Protein AF-A0A4R6WWB9-F1 (afdb_monomer_lite)

Sequence (91 aa):
MDEKARPKFKKCRGTGKVSFPNKLEAHWTMLKHKWSALVRNKIDGRRVKHRQGKQAQRRVYYCKVCKGYHLTKWTKQNFNNYTRYRDEERF

Structure (mmCIF, N/CA/C/O backbone):
data_AF-A0A4R6WWB9-F1
#
_entry.id   AF-A0A4R6WWB9-F1
#
loop_
_atom_site.group_PDB
_atom_site.id
_atom_site.type_symbol
_atom_site.label_atom_id
_atom_site.label_alt_id
_atom_site.label_comp_id
_atom_site.label_asym_id
_atom_site.label_entity_id
_atom_site.label_seq_id
_atom_site.pdbx_PDB_ins_code
_atom_site.Cartn_x
_atom_site.Cartn_y
_atom_site.Cartn_z
_atom_site.occupancy
_atom_site.B_iso_or_equiv
_atom_site.auth_seq_id
_atom_site.auth_comp_id
_atom_site.auth_asym_id
_atom_site.auth_atom_id
_atom_site.pdbx_PDB_model_num
ATOM 1 N N . MET A 1 1 ? 27.759 -1.608 20.296 1.00 37.44 1 MET A N 1
ATOM 2 C CA . MET A 1 1 ? 27.404 -1.835 18.878 1.00 37.44 1 MET A CA 1
ATOM 3 C C . MET A 1 1 ? 26.073 -2.565 18.873 1.00 37.44 1 MET A C 1
ATOM 5 O O . MET A 1 1 ? 26.059 -3.787 18.907 1.00 37.44 1 MET A O 1
ATOM 9 N N . ASP A 1 2 ? 24.968 -1.825 18.956 1.00 40.75 2 ASP A N 1
ATOM 10 C CA . ASP A 1 2 ? 23.633 -2.412 19.069 1.00 40.75 2 ASP A CA 1
ATOM 11 C C . ASP A 1 2 ? 23.285 -3.201 17.809 1.00 40.75 2 ASP A C 1
ATOM 13 O O . ASP A 1 2 ? 23.077 -2.647 16.723 1.00 40.75 2 ASP A O 1
ATOM 17 N N . GLU A 1 3 ? 23.230 -4.518 17.969 1.00 47.34 3 GLU A N 1
ATOM 18 C CA . GLU A 1 3 ? 22.674 -5.455 17.012 1.00 47.34 3 GLU A CA 1
ATOM 19 C C . GLU A 1 3 ? 21.185 -5.122 16.851 1.00 47.34 3 GLU A C 1
ATOM 21 O O . GLU A 1 3 ? 20.322 -5.612 17.576 1.00 47.34 3 GLU A O 1
ATOM 26 N N . LYS A 1 4 ? 20.872 -4.189 15.940 1.00 46.06 4 LYS A N 1
ATOM 27 C CA . LYS A 1 4 ? 19.498 -3.805 15.597 1.00 46.06 4 LYS A CA 1
ATOM 28 C C . LYS A 1 4 ? 18.765 -5.047 15.101 1.00 46.06 4 LYS A C 1
ATOM 30 O O . LYS A 1 4 ? 18.818 -5.376 13.913 1.00 46.06 4 LYS A O 1
ATOM 35 N N . ALA A 1 5 ? 18.079 -5.726 16.018 1.00 47.94 5 ALA A N 1
ATOM 36 C CA . ALA A 1 5 ? 17.208 -6.848 15.738 1.00 47.94 5 ALA A CA 1
ATOM 37 C C . ALA A 1 5 ? 16.260 -6.438 14.609 1.00 47.94 5 ALA A C 1
ATOM 39 O O . ALA A 1 5 ? 15.390 -5.581 14.779 1.00 47.94 5 ALA A O 1
ATOM 40 N N . ARG A 1 6 ? 16.456 -7.010 13.414 1.00 52.19 6 ARG A N 1
ATOM 41 C CA . ARG A 1 6 ? 15.527 -6.797 12.303 1.00 52.19 6 ARG A CA 1
ATOM 42 C C . ARG A 1 6 ? 14.143 -7.197 12.815 1.00 52.19 6 ARG A C 1
ATOM 44 O O . ARG A 1 6 ? 14.016 -8.330 13.285 1.00 52.19 6 ARG A O 1
ATOM 51 N N . PRO A 1 7 ? 13.116 -6.331 12.746 1.00 53.91 7 PRO A N 1
ATOM 52 C CA . PRO A 1 7 ? 11.789 -6.703 13.207 1.00 53.91 7 PRO A CA 1
ATOM 53 C C . PRO A 1 7 ? 11.371 -7.977 12.470 1.00 53.91 7 PRO A C 1
ATOM 55 O O . PRO A 1 7 ? 11.263 -8.000 11.241 1.00 53.91 7 PRO A O 1
ATOM 58 N N . LYS A 1 8 ? 11.225 -9.078 13.218 1.00 62.16 8 LYS A N 1
ATOM 59 C CA . LYS A 1 8 ? 10.863 -10.384 12.664 1.00 62.16 8 LYS A CA 1
ATOM 60 C C . LYS A 1 8 ? 9.429 -10.269 12.172 1.00 62.16 8 LYS A C 1
ATOM 62 O O . LYS A 1 8 ? 8.486 -10.361 12.954 1.00 62.16 8 LYS A O 1
ATOM 67 N N . PHE A 1 9 ? 9.279 -10.000 10.879 1.00 66.06 9 PHE A N 1
ATOM 68 C CA . PHE A 1 9 ? 7.992 -9.871 10.216 1.00 66.06 9 PHE A CA 1
ATOM 69 C C . PHE A 1 9 ? 7.098 -11.073 10.557 1.00 66.06 9 PHE A C 1
ATOM 71 O O . PHE A 1 9 ? 7.360 -12.200 10.130 1.00 66.06 9 PHE A O 1
ATOM 78 N N . LYS A 1 10 ? 6.049 -10.848 11.355 1.00 79.94 10 LYS A N 1
ATOM 79 C CA . LYS A 1 10 ? 5.112 -11.904 11.756 1.00 79.94 10 LYS A CA 1
ATOM 80 C C . LYS A 1 10 ? 4.148 -12.173 10.603 1.00 79.94 10 LYS A C 1
ATOM 82 O O . LYS A 1 10 ? 3.655 -11.242 9.967 1.00 79.94 10 LYS A O 1
ATOM 87 N N . LYS A 1 11 ? 3.859 -13.442 10.311 1.00 86.56 11 LYS A N 1
ATOM 88 C CA . LYS A 1 11 ? 2.782 -13.784 9.371 1.00 86.56 11 LYS A CA 1
ATOM 89 C C . LYS A 1 11 ? 1.435 -13.578 10.062 1.00 86.56 11 LYS A C 1
ATOM 91 O O . LYS A 1 11 ? 1.242 -13.999 11.199 1.00 86.56 11 LYS A O 1
ATOM 96 N N . CYS A 1 12 ? 0.498 -12.938 9.376 1.00 87.69 12 CYS A N 1
ATOM 97 C CA . CYS A 1 12 ? -0.879 -12.830 9.830 1.00 87.69 12 CYS A CA 1
ATOM 98 C C . CYS A 1 12 ? -1.543 -14.209 9.787 1.00 87.69 12 CYS A C 1
ATOM 100 O O . CYS A 1 12 ? -1.574 -14.832 8.727 1.00 87.69 12 CYS A O 1
ATOM 102 N N . ARG A 1 13 ? -2.124 -14.657 10.907 1.00 84.31 13 ARG A N 1
ATOM 103 C CA . ARG A 1 13 ? -2.859 -15.931 10.979 1.00 84.31 13 ARG A CA 1
ATOM 104 C C . ARG A 1 13 ? -4.058 -15.983 10.028 1.00 84.31 13 ARG A C 1
ATOM 106 O O . ARG A 1 13 ? -4.262 -17.000 9.387 1.00 84.31 13 ARG A O 1
ATOM 113 N N . GLY A 1 14 ? -4.799 -14.881 9.882 1.00 84.12 14 GLY A N 1
ATOM 114 C CA . GLY A 1 14 ? -6.003 -14.853 9.042 1.00 84.12 14 GLY A CA 1
ATOM 115 C C . GLY A 1 14 ? -5.728 -14.802 7.538 1.00 84.12 14 GLY A C 1
ATOM 116 O O . GLY A 1 14 ? -6.476 -15.366 6.754 1.00 84.12 14 GLY A O 1
ATOM 117 N N . THR A 1 15 ? -4.659 -14.124 7.106 1.00 83.06 15 THR A N 1
ATOM 118 C CA . THR A 1 15 ? -4.383 -13.940 5.665 1.00 83.06 15 THR A CA 1
ATOM 119 C C . THR A 1 15 ? -3.153 -14.691 5.160 1.00 83.06 15 THR A C 1
ATOM 121 O O . THR A 1 15 ? -2.905 -14.681 3.955 1.00 83.06 15 THR A O 1
ATOM 124 N N . GLY A 1 16 ? -2.332 -15.255 6.051 1.00 85.25 16 GLY A N 1
ATOM 125 C CA . GLY A 1 16 ? -1.031 -15.861 5.739 1.00 85.25 16 GLY A CA 1
ATOM 126 C C . GLY A 1 16 ? 0.040 -14.871 5.253 1.00 85.25 16 GLY A C 1
ATOM 127 O O . GLY A 1 16 ? 1.176 -15.265 4.980 1.00 85.25 16 GLY A O 1
ATOM 128 N N . LYS A 1 17 ? -0.302 -13.582 5.120 1.00 86.38 17 LYS A N 1
ATOM 129 C CA . LYS A 1 17 ? 0.577 -12.540 4.577 1.00 86.38 17 LYS A CA 1
ATOM 130 C C . LYS A 1 17 ? 1.537 -12.016 5.636 1.00 86.38 17 LYS A C 1
ATOM 132 O O . LYS A 1 17 ? 1.268 -12.093 6.831 1.00 86.38 17 LYS A O 1
ATOM 137 N N . VAL A 1 18 ? 2.647 -11.443 5.181 1.00 88.00 18 VAL A N 1
ATOM 138 C CA . VAL A 1 18 ? 3.562 -10.700 6.050 1.00 88.00 18 VAL A CA 1
ATOM 139 C C . VAL 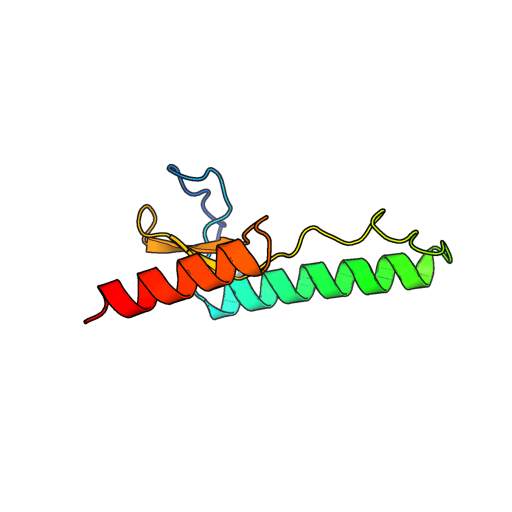A 1 18 ? 2.836 -9.489 6.637 1.00 88.00 18 VAL A C 1
ATOM 141 O O . VAL A 1 18 ? 2.325 -8.663 5.879 1.00 88.00 18 VAL A O 1
ATOM 144 N N . SER A 1 19 ? 2.807 -9.414 7.969 1.00 89.12 19 SER A N 1
ATOM 145 C CA . SER A 1 19 ? 2.256 -8.309 8.746 1.00 89.12 19 SER A CA 1
ATOM 146 C C . SER A 1 19 ? 3.344 -7.303 9.077 1.00 89.12 19 SER A C 1
ATOM 148 O O . SER A 1 19 ? 4.319 -7.625 9.758 1.00 89.12 19 SER A O 1
ATOM 150 N N . PHE A 1 20 ? 3.150 -6.077 8.605 1.00 89.69 20 PHE A N 1
ATOM 151 C CA . PHE A 1 20 ? 3.957 -4.920 8.957 1.00 89.69 20 PHE A CA 1
ATOM 152 C C . PHE A 1 20 ? 3.280 -4.180 10.118 1.00 89.69 20 PHE A C 1
ATOM 154 O O . PHE A 1 20 ? 2.066 -3.961 10.054 1.00 89.69 20 PHE A O 1
ATOM 161 N N . PRO A 1 21 ? 4.019 -3.789 11.168 1.00 85.94 21 PRO A N 1
ATOM 162 C CA . PRO A 1 21 ? 3.455 -3.026 12.280 1.00 85.94 21 PRO A CA 1
ATOM 163 C C . PRO A 1 21 ? 3.008 -1.630 11.826 1.00 85.94 21 PRO A C 1
ATOM 165 O O . PRO A 1 21 ? 1.931 -1.169 12.188 1.00 85.94 21 PRO A O 1
ATOM 168 N N . ASN A 1 22 ? 3.794 -0.997 10.950 1.00 87.75 22 ASN A N 1
ATOM 169 C CA . ASN A 1 22 ? 3.591 0.381 10.524 1.00 87.75 22 ASN A CA 1
ATOM 170 C C . ASN A 1 22 ? 3.234 0.480 9.037 1.00 87.75 22 ASN A C 1
ATOM 172 O O . ASN A 1 22 ? 3.774 -0.242 8.192 1.00 87.75 22 ASN A O 1
ATOM 176 N N . LYS A 1 23 ? 2.381 1.455 8.690 1.00 88.25 23 LYS A N 1
ATOM 177 C CA . LYS A 1 23 ? 2.035 1.758 7.289 1.00 88.25 23 LYS A CA 1
ATOM 178 C C . LYS A 1 23 ? 3.279 2.137 6.483 1.00 88.25 23 LYS A C 1
ATOM 180 O O . LYS A 1 23 ? 3.421 1.710 5.339 1.00 88.25 23 LYS A O 1
ATOM 185 N N . LEU A 1 24 ? 4.185 2.905 7.092 1.00 88.94 24 LEU A N 1
ATOM 186 C CA . LEU A 1 24 ? 5.416 3.375 6.458 1.00 88.94 24 LEU A CA 1
ATOM 187 C C . LEU A 1 24 ? 6.314 2.200 6.038 1.00 88.94 24 LEU A C 1
ATOM 189 O O . LEU A 1 24 ? 6.730 2.135 4.886 1.00 88.94 24 LEU A O 1
ATOM 193 N N . GLU A 1 25 ? 6.540 1.223 6.920 1.00 86.94 25 GLU A N 1
ATOM 194 C CA . GLU A 1 25 ? 7.347 0.028 6.617 1.00 86.94 25 GLU A CA 1
ATOM 195 C C . GLU A 1 25 ? 6.746 -0.822 5.492 1.00 86.94 25 GLU A C 1
ATOM 197 O O . GLU A 1 25 ? 7.461 -1.305 4.605 1.00 86.94 25 GLU A O 1
ATOM 202 N N . ALA A 1 26 ? 5.418 -0.969 5.482 1.00 89.19 26 ALA A N 1
ATOM 203 C CA . ALA A 1 26 ? 4.720 -1.654 4.402 1.00 89.19 26 ALA A CA 1
ATOM 204 C C . ALA A 1 26 ? 4.910 -0.920 3.062 1.00 89.19 26 ALA A C 1
ATOM 206 O O . ALA A 1 26 ? 5.153 -1.555 2.032 1.00 89.19 26 ALA A O 1
ATOM 207 N N . HIS A 1 27 ? 4.854 0.417 3.072 1.00 89.44 27 HIS A N 1
ATOM 208 C CA . HIS A 1 27 ? 5.097 1.253 1.894 1.00 89.44 27 HIS A CA 1
ATOM 209 C C . HIS A 1 27 ? 6.546 1.172 1.404 1.00 89.44 27 HIS A C 1
ATOM 211 O O . HIS A 1 27 ? 6.763 1.009 0.203 1.00 89.44 27 HIS A O 1
ATOM 217 N N . TRP A 1 28 ? 7.531 1.210 2.302 1.00 89.25 28 TRP A N 1
ATOM 218 C CA . TRP A 1 28 ? 8.940 1.011 1.952 1.00 89.25 28 TRP A CA 1
ATOM 219 C C . TRP A 1 28 ? 9.175 -0.354 1.313 1.00 89.25 28 TRP A C 1
ATOM 221 O O . TRP A 1 28 ? 9.833 -0.458 0.278 1.00 89.25 28 TRP A O 1
ATOM 231 N N . THR A 1 29 ? 8.569 -1.403 1.866 1.00 88.06 29 THR A N 1
ATOM 232 C CA . THR A 1 29 ? 8.680 -2.756 1.309 1.00 88.06 29 THR A CA 1
ATOM 233 C C . THR A 1 29 ? 8.015 -2.860 -0.065 1.00 88.06 29 THR A C 1
ATOM 235 O O . THR A 1 29 ? 8.579 -3.447 -0.992 1.00 88.06 29 THR A O 1
ATOM 238 N N . MET A 1 30 ? 6.847 -2.235 -0.242 1.00 88.19 30 MET A N 1
ATOM 239 C CA . MET A 1 30 ? 6.201 -2.095 -1.551 1.00 88.19 30 MET A CA 1
ATOM 240 C C . MET A 1 30 ? 7.124 -1.393 -2.556 1.00 88.19 30 MET A C 1
ATOM 242 O O . MET A 1 30 ? 7.262 -1.864 -3.686 1.00 88.19 30 MET A O 1
ATOM 246 N N . LEU A 1 31 ? 7.752 -0.282 -2.159 1.00 86.50 31 LEU A N 1
ATOM 247 C CA . LEU A 1 31 ? 8.648 0.491 -3.013 1.00 86.50 31 LEU A CA 1
ATOM 248 C C . LEU A 1 31 ? 9.878 -0.338 -3.396 1.00 86.50 31 LEU A C 1
ATOM 250 O O . LEU A 1 31 ? 10.153 -0.489 -4.582 1.00 86.50 31 LEU A O 1
ATOM 254 N N . LYS A 1 32 ? 10.528 -0.992 -2.429 1.00 85.94 32 LYS A N 1
ATOM 255 C CA . LYS A 1 32 ? 11.660 -1.902 -2.661 1.00 85.94 32 LYS A CA 1
ATOM 256 C C . LYS A 1 32 ? 11.329 -2.992 -3.683 1.00 85.94 32 LYS A C 1
ATOM 258 O O . LYS A 1 32 ? 12.140 -3.273 -4.561 1.00 85.94 32 LYS A O 1
ATOM 263 N N . HIS A 1 33 ? 10.133 -3.582 -3.615 1.00 81.31 33 HIS A N 1
ATOM 264 C CA . HIS A 1 33 ? 9.684 -4.575 -4.597 1.00 81.31 33 HIS A CA 1
ATOM 265 C C . HIS A 1 33 ? 9.478 -4.003 -6.004 1.00 81.31 33 HIS A C 1
ATOM 267 O O . HIS A 1 33 ? 9.767 -4.692 -6.982 1.00 81.31 33 HIS A O 1
ATOM 273 N N . LYS A 1 34 ? 8.981 -2.764 -6.118 1.00 79.81 34 LYS A N 1
ATOM 274 C CA . LYS A 1 34 ? 8.854 -2.075 -7.410 1.00 79.81 34 LYS A CA 1
ATOM 275 C C . LYS A 1 34 ? 10.227 -1.745 -7.993 1.00 79.8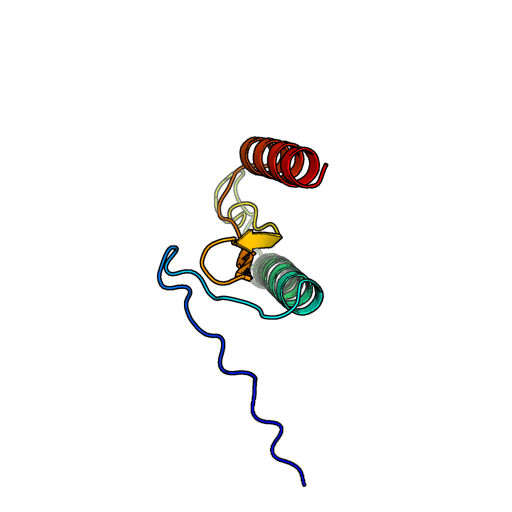1 34 LYS A C 1
ATOM 277 O O . LYS A 1 34 ? 10.456 -1.989 -9.171 1.00 79.81 34 LYS A O 1
ATOM 282 N N . TRP A 1 35 ? 11.140 -1.247 -7.164 1.00 79.50 35 TRP A N 1
ATOM 283 C CA . TRP A 1 35 ? 12.493 -0.871 -7.573 1.00 79.50 35 TRP A CA 1
ATOM 284 C C . TRP A 1 35 ? 13.313 -2.081 -8.014 1.00 79.50 35 TRP A C 1
ATOM 286 O O . TRP A 1 35 ? 13.917 -2.045 -9.080 1.00 79.50 35 TRP A O 1
ATOM 296 N N . SER A 1 36 ? 13.271 -3.191 -7.271 1.00 74.50 36 SER A N 1
ATOM 297 C CA . SER A 1 36 ? 13.983 -4.408 -7.679 1.00 74.50 36 SER A CA 1
ATOM 298 C C . SER A 1 36 ? 13.458 -4.989 -8.994 1.00 74.50 36 SER A C 1
ATOM 300 O O . SER A 1 36 ? 14.238 -5.519 -9.781 1.00 74.50 36 SER A O 1
ATOM 302 N N . ALA A 1 37 ? 12.156 -4.855 -9.266 1.00 68.94 37 ALA A N 1
ATOM 303 C CA . ALA A 1 37 ? 11.583 -5.232 -10.554 1.00 68.94 37 ALA A CA 1
ATOM 304 C C . ALA A 1 37 ? 12.089 -4.328 -11.691 1.00 68.94 37 ALA A C 1
ATOM 306 O O . ALA A 1 37 ? 12.450 -4.836 -12.747 1.00 68.94 37 ALA A O 1
ATOM 307 N N . LEU A 1 38 ? 12.160 -3.010 -11.474 1.00 69.81 38 LEU A N 1
ATOM 308 C CA . LEU A 1 38 ? 12.691 -2.063 -12.463 1.00 69.81 38 LEU A CA 1
ATOM 309 C C . LEU A 1 38 ? 14.163 -2.340 -12.791 1.00 69.81 38 LEU A C 1
ATOM 311 O O . LEU A 1 38 ? 14.527 -2.369 -13.963 1.00 69.81 38 LEU A O 1
ATOM 315 N N . VAL A 1 39 ? 14.988 -2.590 -11.770 1.00 72.25 39 VAL A N 1
ATOM 316 C CA . VAL A 1 39 ? 16.423 -2.866 -11.940 1.00 72.25 39 VAL A CA 1
ATOM 317 C C . VAL A 1 39 ? 16.652 -4.166 -12.715 1.00 72.25 39 VAL A C 1
ATOM 319 O O . VAL A 1 39 ? 17.394 -4.153 -13.692 1.00 72.25 39 VAL A O 1
ATOM 322 N N . ARG A 1 40 ? 15.971 -5.265 -12.356 1.00 66.31 40 ARG A N 1
ATOM 323 C CA . ARG A 1 40 ? 16.088 -6.545 -13.086 1.00 66.31 40 ARG A CA 1
ATOM 324 C C . ARG A 1 40 ? 15.706 -6.409 -14.559 1.00 66.31 40 ARG A C 1
ATOM 326 O O . ARG A 1 40 ? 16.424 -6.888 -15.425 1.00 66.31 40 ARG A O 1
ATOM 333 N N . ASN A 1 41 ? 14.630 -5.676 -14.845 1.00 64.94 41 ASN A N 1
ATOM 334 C CA . ASN A 1 41 ? 14.195 -5.439 -16.222 1.00 64.94 41 ASN A CA 1
ATOM 335 C C . ASN A 1 41 ? 15.214 -4.626 -17.042 1.00 64.94 41 ASN A C 1
ATOM 337 O O . ASN A 1 41 ? 15.267 -4.788 -18.256 1.00 64.94 41 ASN A O 1
ATOM 341 N N . LYS A 1 42 ? 15.999 -3.749 -16.399 1.00 64.81 42 LYS A N 1
ATOM 342 C CA . LYS A 1 42 ? 17.032 -2.941 -17.065 1.00 64.81 42 LYS A CA 1
ATOM 343 C C . LYS A 1 42 ? 18.316 -3.739 -17.326 1.00 64.81 42 LYS A C 1
ATOM 345 O O . LYS A 1 42 ? 18.935 -3.528 -18.360 1.00 64.81 42 LYS A O 1
ATOM 350 N N . ILE A 1 43 ? 18.700 -4.630 -16.409 1.00 68.31 43 ILE A N 1
ATOM 351 C CA . ILE A 1 43 ? 19.946 -5.412 -16.498 1.00 68.31 43 ILE A CA 1
ATOM 352 C C . ILE A 1 43 ? 19.822 -6.557 -17.509 1.00 68.31 43 ILE A C 1
ATOM 354 O O . ILE A 1 43 ? 20.708 -6.730 -18.335 1.00 68.31 43 ILE A O 1
ATOM 358 N N . ASP A 1 44 ? 18.715 -7.304 -17.496 1.00 67.06 44 ASP A N 1
ATOM 359 C CA . ASP A 1 44 ? 18.580 -8.499 -18.342 1.00 67.06 44 ASP A CA 1
ATOM 360 C C . ASP A 1 44 ? 18.290 -8.172 -19.822 1.00 67.06 44 ASP A C 1
ATOM 362 O O . ASP A 1 44 ? 18.197 -9.083 -20.643 1.00 67.06 44 ASP A O 1
ATOM 366 N N . GLY A 1 45 ? 18.057 -6.898 -20.178 1.00 64.31 45 GLY A N 1
ATOM 367 C CA . GLY A 1 45 ? 17.736 -6.445 -21.545 1.00 64.31 45 GLY A CA 1
ATOM 368 C C . GLY A 1 45 ? 16.438 -7.020 -22.139 1.00 64.31 45 GLY A C 1
ATOM 369 O O . GLY A 1 45 ? 16.032 -6.665 -23.246 1.00 64.31 45 GLY A O 1
ATOM 370 N N . ARG A 1 46 ? 15.750 -7.910 -21.415 1.00 63.94 46 ARG A N 1
ATOM 371 C CA . ARG A 1 46 ? 14.540 -8.593 -21.870 1.00 63.94 46 ARG A CA 1
ATOM 372 C C . ARG A 1 46 ? 13.380 -7.605 -21.926 1.00 63.94 46 ARG A C 1
ATOM 374 O O . ARG A 1 46 ? 12.927 -7.090 -20.903 1.00 63.94 46 ARG A O 1
ATOM 381 N N . ARG A 1 47 ? 12.829 -7.398 -23.126 1.00 59.91 47 ARG A N 1
ATOM 382 C CA . ARG A 1 47 ? 11.564 -6.678 -23.319 1.00 59.91 47 ARG A CA 1
ATOM 383 C C . ARG A 1 47 ? 10.471 -7.358 -22.489 1.00 59.91 47 ARG A C 1
ATOM 385 O O . ARG A 1 47 ? 10.033 -8.462 -22.811 1.00 59.91 47 ARG A O 1
ATOM 392 N N . VAL A 1 48 ? 10.009 -6.688 -21.433 1.00 61.81 48 VAL A N 1
ATOM 393 C CA . VAL A 1 48 ? 8.878 -7.144 -20.612 1.00 61.81 48 VAL A CA 1
ATOM 394 C C . VAL A 1 48 ? 7.633 -7.162 -21.498 1.00 61.81 48 VAL A C 1
ATOM 396 O O . VAL A 1 48 ? 7.069 -6.111 -21.815 1.00 61.81 48 VAL A O 1
ATOM 399 N N . LYS A 1 49 ? 7.214 -8.356 -21.935 1.00 59.12 49 LYS A N 1
ATOM 400 C CA . LYS A 1 49 ? 5.985 -8.532 -22.717 1.00 59.12 49 LYS A CA 1
ATOM 401 C C . LYS A 1 49 ? 4.804 -7.957 -21.931 1.00 59.12 49 LYS A C 1
ATOM 403 O O . LYS A 1 49 ? 4.719 -8.084 -20.707 1.00 59.12 49 LYS A O 1
ATOM 408 N N . HIS A 1 50 ? 3.876 -7.301 -22.624 1.00 50.03 50 HIS A N 1
ATOM 409 C CA . HIS A 1 50 ? 2.684 -6.749 -21.989 1.00 50.03 50 HIS A CA 1
ATOM 410 C C . HIS A 1 50 ? 1.965 -7.874 -21.219 1.00 50.03 50 HIS A C 1
ATOM 412 O O . HIS A 1 50 ? 1.601 -8.885 -21.806 1.00 50.03 50 HIS A O 1
ATOM 418 N N . ARG A 1 51 ? 1.814 -7.709 -19.894 1.00 53.38 51 ARG A N 1
ATOM 419 C CA . ARG A 1 51 ? 1.248 -8.682 -18.927 1.00 53.38 51 ARG A CA 1
ATOM 420 C C . ARG A 1 51 ? 2.150 -9.847 -18.467 1.00 53.38 51 ARG A C 1
ATOM 422 O O . ARG A 1 51 ? 1.777 -10.500 -17.499 1.00 53.38 51 ARG A O 1
ATOM 429 N N . GLN A 1 52 ? 3.345 -10.058 -19.026 1.00 53.69 52 GLN A N 1
ATOM 430 C CA . GLN A 1 52 ? 4.321 -11.041 -18.518 1.00 53.69 52 GLN A CA 1
ATOM 431 C C . GLN A 1 52 ? 5.480 -10.324 -17.815 1.00 53.69 52 GLN A C 1
ATOM 433 O O . GLN A 1 52 ? 6.227 -9.583 -18.439 1.00 53.69 52 GLN A O 1
ATOM 438 N N . GLY A 1 53 ? 5.617 -10.514 -16.499 1.00 52.56 53 GLY A N 1
ATOM 439 C CA . GLY A 1 53 ? 6.715 -9.945 -15.698 1.00 52.56 53 GLY A CA 1
ATOM 440 C C . GLY A 1 53 ? 6.388 -8.646 -14.948 1.00 52.56 53 GLY A C 1
ATOM 441 O O . GLY A 1 53 ? 7.128 -8.256 -14.044 1.00 52.56 53 GLY A O 1
ATOM 442 N N . LYS A 1 54 ? 5.245 -7.997 -15.221 1.00 55.75 54 LYS A N 1
ATOM 443 C CA . LYS A 1 54 ? 4.737 -6.932 -14.337 1.00 55.75 54 LYS A CA 1
ATOM 444 C C . LYS A 1 54 ? 4.273 -7.579 -13.032 1.00 55.75 54 LYS A C 1
ATOM 446 O O . LYS A 1 54 ? 3.350 -8.390 -13.046 1.00 55.75 54 LYS A O 1
ATOM 451 N N . GLN A 1 55 ? 4.902 -7.237 -11.905 1.00 58.09 55 GLN A N 1
ATOM 452 C CA . GLN A 1 55 ? 4.423 -7.711 -10.605 1.00 58.09 55 GLN A CA 1
ATOM 453 C C . GLN A 1 55 ? 2.939 -7.347 -10.448 1.00 58.09 55 GLN A C 1
ATOM 455 O O . GLN A 1 55 ? 2.559 -6.204 -10.717 1.00 58.09 55 GLN A O 1
ATOM 460 N N . ALA A 1 56 ? 2.118 -8.310 -10.004 1.00 62.34 56 ALA A N 1
ATOM 461 C CA . ALA A 1 56 ? 0.731 -8.057 -9.611 1.00 62.34 56 ALA A CA 1
ATOM 462 C C . ALA A 1 56 ? 0.693 -6.804 -8.729 1.00 62.34 56 ALA A C 1
ATOM 464 O O . ALA A 1 56 ? 1.554 -6.662 -7.859 1.00 62.34 56 ALA A O 1
ATOM 465 N N . GLN A 1 57 ? -0.234 -5.877 -8.988 1.00 66.06 57 GLN A N 1
ATOM 466 C CA . GLN A 1 57 ? -0.262 -4.575 -8.319 1.00 66.06 57 GLN A CA 1
ATOM 467 C C . GLN A 1 57 ? -0.249 -4.760 -6.794 1.00 66.06 57 GLN A C 1
ATOM 469 O O . GLN A 1 57 ? -1.246 -5.142 -6.192 1.00 66.06 57 GLN A O 1
ATOM 474 N N . ARG A 1 58 ? 0.903 -4.494 -6.167 1.00 79.44 58 ARG A N 1
ATOM 475 C CA . ARG A 1 58 ? 1.056 -4.557 -4.712 1.00 79.44 58 ARG A CA 1
ATOM 476 C C . ARG A 1 58 ? 0.683 -3.200 -4.142 1.00 79.44 58 ARG A C 1
ATOM 478 O O . ARG A 1 58 ? 1.303 -2.198 -4.500 1.00 79.44 58 ARG A O 1
ATOM 485 N N . ARG A 1 59 ? -0.333 -3.169 -3.285 1.00 85.12 59 ARG A N 1
ATOM 486 C CA . ARG A 1 59 ? -0.764 -1.978 -2.535 1.00 85.12 59 ARG A CA 1
ATOM 487 C C . ARG A 1 59 ? -0.760 -2.287 -1.047 1.00 85.12 59 ARG A C 1
ATOM 489 O O . ARG A 1 59 ? -0.864 -3.450 -0.676 1.00 85.12 59 ARG A O 1
ATOM 496 N N . VAL A 1 60 ? -0.618 -1.274 -0.204 1.00 90.38 60 VAL A N 1
ATOM 497 C CA . VAL A 1 60 ? -0.650 -1.444 1.253 1.00 90.38 60 VAL A CA 1
ATOM 498 C C . VAL A 1 60 ? -2.090 -1.331 1.733 1.00 90.38 60 VAL A C 1
ATOM 500 O O . VAL A 1 60 ? -2.738 -0.334 1.436 1.00 90.38 60 VAL A O 1
ATOM 503 N N . TYR A 1 61 ? -2.580 -2.318 2.481 1.00 88.94 61 TYR A N 1
ATOM 504 C CA . TYR A 1 61 ? -3.906 -2.285 3.104 1.00 88.94 61 TYR A CA 1
ATOM 505 C C . TYR A 1 61 ? -3.829 -2.680 4.578 1.00 88.94 61 TYR A C 1
ATOM 507 O O . TYR A 1 61 ? -2.920 -3.409 4.981 1.00 88.94 61 TYR A O 1
ATOM 515 N N . TYR A 1 62 ? -4.770 -2.188 5.378 1.00 89.75 62 TYR A N 1
ATOM 516 C CA . TYR A 1 62 ? -4.868 -2.509 6.797 1.00 89.75 62 TYR A CA 1
ATOM 517 C C . TYR A 1 62 ? -5.663 -3.804 7.008 1.00 89.75 62 TYR A C 1
ATOM 519 O O . TYR A 1 62 ? -6.709 -4.035 6.399 1.00 89.75 62 TYR A O 1
ATOM 527 N N . CYS A 1 63 ? -5.180 -4.671 7.884 1.00 87.56 63 CYS A N 1
ATOM 528 C CA . CYS A 1 63 ? -5.847 -5.912 8.225 1.00 87.56 63 CYS A CA 1
ATOM 529 C C . CYS A 1 63 ? -6.451 -5.820 9.619 1.00 87.56 63 CYS A C 1
ATOM 531 O O . CYS A 1 63 ? -5.728 -5.734 10.607 1.00 87.56 63 CYS A O 1
ATOM 533 N N . LYS A 1 64 ? -7.779 -5.934 9.697 1.00 85.88 64 LYS A N 1
ATOM 534 C CA . LYS A 1 64 ? -8.513 -5.932 10.968 1.00 85.88 64 LYS A CA 1
ATOM 535 C C . LYS A 1 64 ? -8.145 -7.114 11.877 1.00 85.88 64 LYS A C 1
ATOM 537 O O . LYS A 1 64 ? -8.124 -6.963 13.089 1.00 85.88 64 LYS A O 1
ATOM 542 N N . VAL A 1 65 ? -7.794 -8.267 11.294 1.00 85.69 65 VAL A N 1
ATOM 543 C CA . VAL A 1 65 ? -7.504 -9.506 12.041 1.00 85.69 65 VAL A CA 1
ATOM 544 C C . VAL A 1 65 ? -6.198 -9.413 12.831 1.00 85.69 65 VAL A C 1
ATOM 546 O O . VAL A 1 65 ? -6.170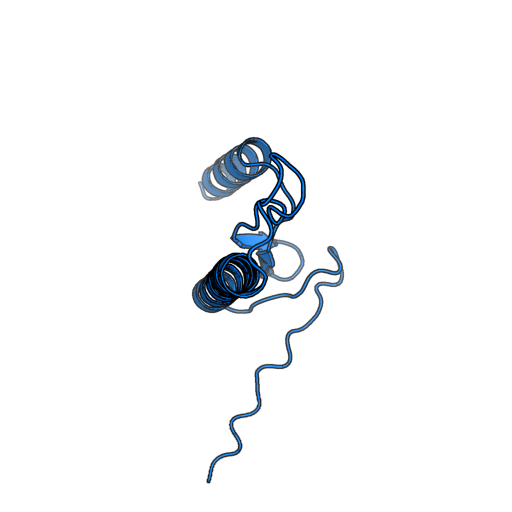 -9.731 14.012 1.00 85.69 65 VAL A O 1
ATOM 549 N N . CYS A 1 66 ? -5.100 -8.987 12.197 1.00 85.75 66 CYS A N 1
ATOM 550 C CA . CYS A 1 66 ? -3.809 -8.841 12.886 1.00 85.75 66 CYS A CA 1
ATOM 551 C C . CYS A 1 66 ? -3.520 -7.409 13.351 1.00 85.75 66 CYS A C 1
ATOM 553 O O . CYS A 1 66 ? -2.441 -7.163 13.883 1.00 85.75 66 CYS A O 1
ATOM 555 N N . LYS A 1 67 ? -4.444 -6.472 13.105 1.00 86.69 67 LYS A N 1
ATOM 556 C CA . LYS A 1 67 ? -4.301 -5.033 13.369 1.00 86.69 67 LYS A CA 1
ATOM 557 C C . LYS A 1 67 ? -3.041 -4.404 12.748 1.00 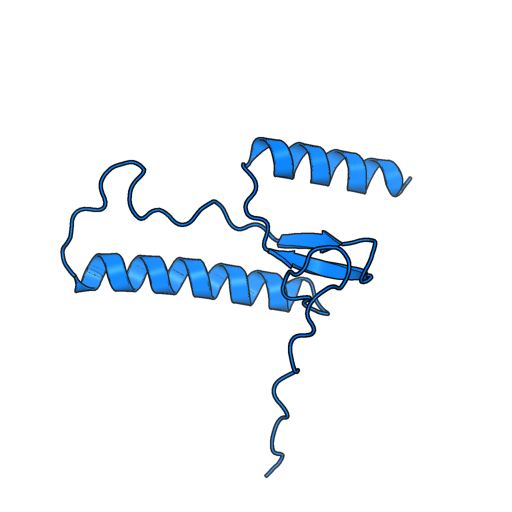86.69 67 LYS A C 1
ATOM 559 O O . LYS A 1 67 ? -2.577 -3.367 13.210 1.00 86.69 67 LYS A O 1
ATOM 564 N N . GLY A 1 68 ? -2.497 -5.020 11.698 1.00 88.62 68 GLY A N 1
ATOM 565 C CA . GLY A 1 68 ? -1.288 -4.587 10.995 1.00 88.62 68 GLY A CA 1
ATOM 566 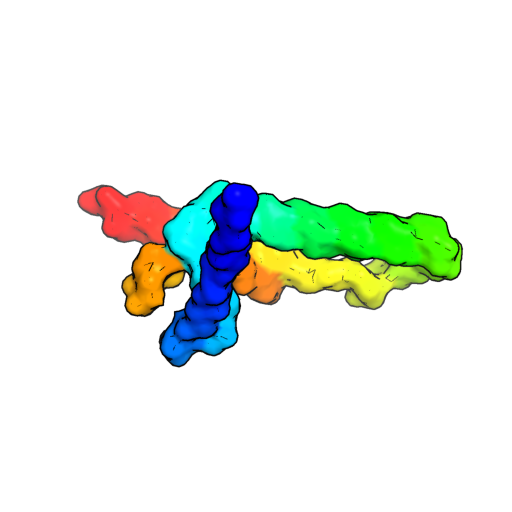C C . GLY A 1 68 ? -1.541 -4.261 9.526 1.00 88.62 68 GLY A C 1
ATOM 567 O O . GLY A 1 68 ? -2.670 -4.305 9.037 1.00 88.62 68 GLY A O 1
ATOM 568 N N . TYR A 1 69 ? -0.474 -3.952 8.796 1.00 90.81 69 TYR A N 1
ATOM 569 C CA . TYR A 1 69 ? -0.519 -3.631 7.370 1.00 90.81 69 TYR A CA 1
ATOM 570 C C . TYR A 1 69 ? 0.017 -4.779 6.525 1.00 90.81 69 TYR A C 1
ATOM 572 O O . TYR A 1 69 ? 0.996 -5.424 6.885 1.00 90.81 69 TYR A O 1
ATOM 580 N N . HIS A 1 70 ? -0.599 -5.014 5.371 1.00 90.56 70 HIS A N 1
ATOM 581 C CA . HIS A 1 70 ? -0.256 -6.078 4.430 1.00 90.56 70 HIS A CA 1
ATOM 582 C C . HIS A 1 70 ? -0.069 -5.528 3.019 1.00 90.56 70 HIS A C 1
ATOM 584 O O . HIS A 1 70 ? -0.646 -4.505 2.652 1.00 90.56 70 HIS A O 1
ATOM 590 N N . LEU A 1 71 ? 0.658 -6.272 2.184 1.00 88.69 71 LEU A N 1
ATOM 591 C CA . LEU A 1 71 ? 0.673 -6.048 0.739 1.00 88.69 71 LEU A CA 1
ATOM 592 C C . LEU A 1 71 ? -0.434 -6.868 0.061 1.00 88.69 71 LEU A C 1
ATOM 594 O O . LEU A 1 71 ? -0.530 -8.082 0.257 1.00 88.69 71 LEU A O 1
ATOM 598 N N . THR A 1 72 ? -1.288 -6.216 -0.729 1.00 85.25 72 THR A N 1
ATOM 599 C CA . THR A 1 72 ? -2.321 -6.892 -1.525 1.00 85.25 72 THR A CA 1
ATOM 600 C C . THR A 1 72 ? -1.699 -7.586 -2.745 1.00 85.25 72 THR A C 1
ATOM 602 O O . THR A 1 72 ? -0.609 -7.233 -3.203 1.00 85.25 72 THR A O 1
ATOM 605 N N . LYS A 1 73 ? -2.442 -8.547 -3.303 1.00 77.00 73 LYS A N 1
ATOM 606 C CA . LYS A 1 73 ? -2.302 -8.996 -4.701 1.00 77.00 73 LYS A CA 1
ATOM 607 C C . LYS A 1 73 ? -3.495 -8.525 -5.555 1.00 77.00 73 LYS A C 1
ATOM 609 O O . LYS A 1 73 ? -3.794 -9.113 -6.585 1.00 77.00 73 LYS A O 1
ATOM 614 N N . TRP A 1 74 ? -4.239 -7.538 -5.063 1.00 76.94 74 TRP A N 1
ATOM 615 C CA . TRP A 1 74 ? -5.526 -7.122 -5.609 1.00 76.94 74 TRP A CA 1
ATOM 616 C C . TRP A 1 74 ? -5.368 -6.191 -6.809 1.00 76.94 74 TRP A C 1
ATOM 618 O O . TRP A 1 74 ? -4.386 -5.456 -6.922 1.00 76.94 74 TRP A O 1
ATOM 628 N N . THR A 1 75 ? -6.380 -6.177 -7.674 1.00 76.06 75 THR A N 1
ATOM 629 C CA . THR A 1 75 ? -6.518 -5.147 -8.707 1.00 76.06 75 THR A CA 1
ATOM 630 C C . THR A 1 75 ? -6.743 -3.773 -8.065 1.00 76.06 75 THR A C 1
ATOM 632 O O . THR A 1 75 ? -7.150 -3.658 -6.904 1.00 76.06 75 THR A O 1
ATOM 635 N N . LYS A 1 76 ? -6.497 -2.699 -8.827 1.00 78.88 76 LYS A N 1
ATOM 636 C CA . LYS A 1 76 ? -6.797 -1.322 -8.399 1.00 78.88 76 LYS A CA 1
ATOM 637 C C . LYS A 1 76 ? -8.254 -1.162 -7.946 1.00 78.88 76 LYS A C 1
ATOM 639 O O . LYS A 1 76 ? -8.480 -0.512 -6.936 1.00 78.88 76 LYS A O 1
ATOM 644 N N . GLN A 1 77 ? -9.207 -1.774 -8.649 1.00 79.06 77 GLN A N 1
ATOM 645 C CA . GLN A 1 77 ? -10.631 -1.667 -8.322 1.00 79.06 77 GLN A CA 1
ATOM 646 C C . GLN A 1 77 ? -10.952 -2.291 -6.959 1.00 79.06 77 GLN A C 1
ATOM 648 O O . GLN A 1 77 ? -11.504 -1.615 -6.099 1.00 79.06 77 GLN A O 1
ATOM 653 N N . ASN A 1 78 ? -10.484 -3.516 -6.706 1.00 81.56 78 ASN A N 1
ATOM 654 C CA . ASN A 1 78 ? -10.666 -4.178 -5.409 1.00 81.56 78 ASN A CA 1
ATOM 655 C C . ASN A 1 78 ? -10.031 -3.379 -4.261 1.00 81.56 78 ASN A C 1
ATOM 657 O O . ASN A 1 78 ? -10.577 -3.314 -3.163 1.00 81.56 78 ASN A O 1
ATOM 661 N N . PHE A 1 79 ? -8.881 -2.746 -4.510 1.00 83.62 79 PHE A N 1
ATOM 662 C CA . PHE A 1 79 ? -8.246 -1.882 -3.520 1.00 83.62 79 PHE A CA 1
ATOM 663 C C . PHE A 1 79 ? -9.043 -0.603 -3.241 1.00 83.62 79 PHE A C 1
ATOM 665 O O . PHE A 1 79 ? -9.145 -0.188 -2.088 1.00 83.62 79 PHE A O 1
ATOM 672 N N . ASN A 1 80 ? -9.591 0.024 -4.280 1.00 83.75 80 ASN A N 1
ATOM 673 C CA . ASN A 1 80 ? -10.406 1.225 -4.137 1.00 83.75 80 ASN A CA 1
ATOM 674 C C . ASN A 1 80 ? -11.683 0.927 -3.344 1.00 83.75 80 ASN A C 1
ATOM 676 O O . ASN A 1 80 ? -11.981 1.658 -2.408 1.00 83.75 80 ASN A O 1
ATOM 680 N N . ASN A 1 81 ? -12.363 -0.183 -3.649 1.00 83.44 81 ASN A N 1
ATOM 681 C CA . ASN A 1 81 ? -13.536 -0.632 -2.896 1.00 83.44 81 ASN A CA 1
ATOM 682 C C . ASN A 1 81 ? -13.182 -0.871 -1.423 1.00 83.44 81 ASN A C 1
ATOM 684 O O . ASN A 1 81 ? -13.852 -0.349 -0.543 1.00 83.44 81 ASN A O 1
ATOM 688 N N . TYR A 1 82 ? -12.079 -1.578 -1.144 1.00 83.19 82 TYR A N 1
ATOM 689 C CA . TYR A 1 82 ? -11.593 -1.760 0.229 1.00 83.19 82 TYR A CA 1
ATOM 690 C C . TYR A 1 82 ? -11.349 -0.427 0.947 1.00 83.19 82 TYR A C 1
ATOM 692 O O . TYR A 1 82 ? -11.708 -0.282 2.110 1.00 83.19 82 TYR A O 1
ATOM 700 N N . THR A 1 83 ? -10.705 0.527 0.271 1.00 81.69 83 THR A N 1
ATOM 701 C CA . THR A 1 83 ? -10.356 1.818 0.879 1.00 81.69 83 THR A CA 1
ATOM 702 C C . THR A 1 83 ? -11.624 2.589 1.221 1.00 81.69 83 THR A C 1
ATOM 704 O O . THR A 1 83 ? -11.744 3.073 2.337 1.00 81.69 83 THR A O 1
ATOM 707 N N . ARG A 1 84 ? -12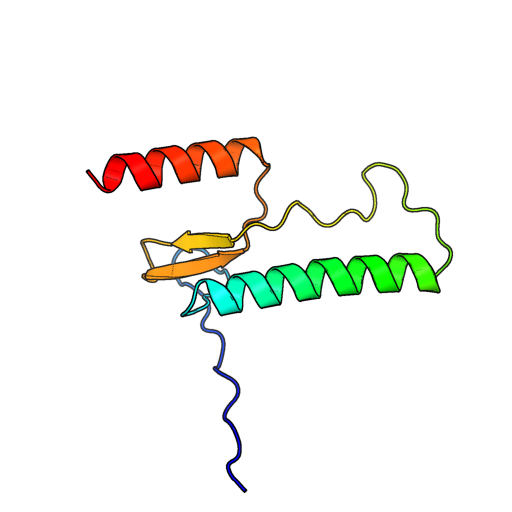.596 2.595 0.301 1.00 81.44 84 ARG A N 1
ATOM 708 C CA . ARG A 1 84 ? -13.907 3.205 0.502 1.00 81.44 84 ARG A CA 1
ATOM 709 C C . ARG A 1 84 ? -14.634 2.621 1.718 1.00 81.44 84 ARG A C 1
ATOM 711 O O . ARG A 1 84 ? -14.939 3.374 2.630 1.00 81.44 84 ARG A O 1
ATOM 718 N N . TYR A 1 85 ? -14.812 1.299 1.786 1.00 74.62 85 TYR A N 1
ATOM 719 C CA . TYR A 1 85 ? -15.479 0.661 2.933 1.00 74.62 85 TYR A CA 1
ATOM 720 C C . TYR A 1 85 ? -14.748 0.901 4.257 1.00 74.62 85 TYR A C 1
ATOM 722 O O . TYR A 1 85 ? -15.369 1.108 5.290 1.00 74.62 85 TYR A O 1
ATOM 730 N N . ARG A 1 86 ? -13.412 0.899 4.236 1.00 70.25 86 ARG A N 1
ATOM 731 C CA . ARG A 1 86 ? -12.599 1.123 5.434 1.00 70.25 86 ARG A CA 1
ATOM 732 C C . ARG A 1 86 ? -12.700 2.556 5.962 1.00 70.25 86 ARG A C 1
ATOM 734 O O . ARG A 1 86 ? -12.506 2.753 7.159 1.00 70.25 86 ARG A O 1
ATOM 741 N N . ASP A 1 87 ? -12.915 3.532 5.085 1.00 64.88 87 ASP A N 1
ATOM 742 C CA . ASP A 1 87 ? -13.113 4.928 5.476 1.00 64.88 87 ASP A CA 1
ATOM 743 C C . ASP A 1 87 ? -14.577 5.187 5.893 1.00 64.88 87 ASP A C 1
ATOM 745 O O . ASP A 1 87 ? -14.793 5.964 6.818 1.00 64.88 87 ASP A O 1
ATOM 749 N N . GLU A 1 88 ? -15.552 4.483 5.303 1.00 68.31 88 GLU A N 1
ATOM 750 C CA . GLU A 1 88 ? -16.968 4.491 5.722 1.00 68.31 88 GLU A CA 1
ATOM 751 C C . GLU A 1 88 ? -17.165 3.868 7.120 1.00 68.31 88 GLU A C 1
ATOM 753 O O . GLU A 1 88 ? -17.871 4.437 7.935 1.00 68.31 88 GLU A O 1
ATOM 758 N N . GLU A 1 89 ? -16.476 2.773 7.464 1.00 58.62 89 GLU A N 1
ATOM 759 C CA . GLU A 1 89 ? -16.521 2.147 8.807 1.00 58.62 89 GLU A CA 1
ATOM 760 C C . GLU A 1 89 ? -15.782 2.933 9.912 1.00 58.62 89 GLU A C 1
ATOM 762 O O . GLU A 1 89 ? -15.621 2.444 11.034 1.00 58.62 89 GLU A O 1
ATOM 767 N N . ARG A 1 90 ? -15.229 4.105 9.585 1.00 53.84 90 ARG A N 1
ATOM 768 C CA . ARG A 1 90 ? -14.507 4.968 10.529 1.00 53.84 90 ARG A CA 1
ATOM 769 C C . ARG A 1 90 ? -15.377 6.115 11.064 1.00 53.84 90 ARG A C 1
ATOM 771 O O . ARG A 1 90 ? -14.930 6.792 11.990 1.00 53.84 90 ARG A O 1
ATOM 778 N N . PHE A 1 91 ? -16.559 6.311 10.482 1.00 41.84 91 PHE A N 1
ATOM 779 C CA . PHE A 1 91 ? -17.618 7.217 10.930 1.00 41.84 91 PHE A CA 1
ATOM 780 C C . PHE A 1 91 ? -18.792 6.403 11.475 1.00 41.84 91 PHE A C 1
ATOM 782 O O . PHE A 1 91 ? -19.503 6.953 12.341 1.00 41.84 91 PHE A O 1
#

Radius of gyration: 15.95 Å; chains: 1; bounding box: 45×23×42 Å

Foldseek 3Di:
DDPPPDPPQDQQPVPRFGFDADQVVLVVVLVVVVVVLVVVCVVVVDDQPVPRSPQQDWDWDADPRVRGIGTDSDDPVVVVVRVVVVVVVVD

Organism: NCBI:txid1437280

Secondary structure (DSSP, 8-state):
---------EEPTTT-SEEBSSHHHHHHHHHHHHHHHHHHHHHS-----TTSS------EEEETTTTEEEE----HHHHHHHHHHHHHTT-

pLDDT: mean 74.49, std 14.33, range [37.44, 90.81]